Protein AF-A0A6S6RRH1-F1 (afdb_monomer_lite)

Structure (mmCIF, N/CA/C/O backbone):
data_AF-A0A6S6RRH1-F1
#
_entry.id   AF-A0A6S6RRH1-F1
#
loop_
_atom_site.group_PDB
_atom_site.id
_atom_site.type_symbol
_atom_site.label_atom_id
_atom_site.label_alt_id
_atom_site.label_comp_id
_atom_site.label_asym_id
_atom_site.label_entity_id
_atom_site.label_seq_id
_atom_site.pdbx_PDB_ins_code
_atom_site.Cartn_x
_atom_site.Cartn_y
_atom_site.Cartn_z
_atom_site.occupancy
_atom_site.B_iso_or_equiv
_atom_site.auth_seq_id
_atom_site.auth_comp_id
_atom_site.auth_asym_id
_atom_site.auth_atom_id
_atom_site.pdbx_PDB_model_num
ATOM 1 N N . MET A 1 1 ? 1.094 -6.963 2.468 1.00 58.78 1 MET A N 1
ATOM 2 C CA . MET A 1 1 ? 0.052 -5.932 2.240 1.00 58.78 1 MET A CA 1
ATOM 3 C C . MET A 1 1 ? -1.131 -6.209 3.155 1.00 58.78 1 MET A C 1
ATOM 5 O O . MET A 1 1 ? -2.280 -6.017 2.789 1.00 58.78 1 MET A O 1
ATOM 9 N N . ASP A 1 2 ? -0.859 -6.709 4.356 1.00 67.69 2 ASP A N 1
ATOM 10 C CA . ASP A 1 2 ? -1.760 -7.740 4.855 1.00 67.69 2 ASP A CA 1
ATOM 11 C C . ASP A 1 2 ? -2.784 -7.135 5.791 1.00 67.69 2 ASP A C 1
ATOM 13 O O . ASP A 1 2 ? -2.462 -6.570 6.837 1.00 67.69 2 ASP A O 1
ATOM 17 N N . ILE A 1 3 ? -4.010 -7.166 5.287 1.00 82.19 3 ILE A N 1
ATOM 18 C CA . ILE A 1 3 ? -5.275 -7.019 5.984 1.00 82.19 3 ILE A CA 1
ATOM 19 C C . ILE A 1 3 ? -6.110 -8.144 5.415 1.00 82.19 3 ILE A C 1
ATOM 21 O O . ILE A 1 3 ? -6.199 -8.292 4.192 1.00 82.19 3 ILE A O 1
ATOM 25 N N . ASN A 1 4 ? -6.686 -8.947 6.295 1.00 88.50 4 ASN A N 1
ATOM 26 C CA . ASN A 1 4 ? -7.507 -10.060 5.860 1.00 88.50 4 ASN A CA 1
ATOM 27 C C . ASN A 1 4 ? -8.636 -9.545 4.962 1.00 88.50 4 ASN A C 1
ATOM 29 O O . ASN A 1 4 ? -9.236 -8.503 5.230 1.00 88.50 4 ASN A O 1
ATOM 33 N N . ASN A 1 5 ? -8.910 -10.296 3.897 1.00 92.25 5 ASN A N 1
ATOM 34 C CA . ASN A 1 5 ? -9.987 -10.025 2.948 1.00 92.25 5 ASN A CA 1
ATOM 35 C C . ASN A 1 5 ? -9.844 -8.741 2.109 1.00 92.25 5 ASN A C 1
ATOM 37 O O . ASN A 1 5 ? -10.827 -8.269 1.535 1.00 92.25 5 ASN A O 1
ATOM 41 N N . ILE A 1 6 ? -8.624 -8.213 1.966 1.00 91.62 6 ILE A N 1
ATOM 42 C CA . ILE A 1 6 ? -8.293 -7.177 0.980 1.00 91.62 6 ILE A CA 1
ATOM 43 C C . ILE A 1 6 ? -7.215 -7.712 0.048 1.00 91.62 6 ILE A C 1
ATOM 45 O O . ILE A 1 6 ? -6.165 -8.169 0.493 1.00 91.62 6 ILE A O 1
ATOM 49 N N . THR A 1 7 ? -7.452 -7.608 -1.256 1.00 92.00 7 THR A N 1
ATOM 50 C CA . THR A 1 7 ? -6.442 -7.884 -2.282 1.00 92.00 7 THR A CA 1
ATOM 51 C C . THR A 1 7 ? -6.199 -6.622 -3.086 1.00 92.00 7 THR A C 1
ATOM 53 O O . THR A 1 7 ? -7.145 -5.985 -3.530 1.00 92.00 7 THR A O 1
ATOM 56 N N . CYS A 1 8 ? -4.938 -6.268 -3.309 1.00 93.38 8 CYS A N 1
ATOM 57 C CA . CYS A 1 8 ? -4.571 -5.198 -4.228 1.00 93.38 8 CYS A CA 1
ATOM 58 C C . CYS A 1 8 ? -3.602 -5.692 -5.296 1.00 93.38 8 CYS A C 1
ATOM 60 O O . CYS A 1 8 ? -2.717 -6.512 -5.054 1.00 93.38 8 CYS A O 1
ATOM 62 N N . TYR A 1 9 ? -3.753 -5.124 -6.478 1.00 92.94 9 TYR A N 1
ATOM 63 C CA . TYR A 1 9 ? -2.916 -5.365 -7.633 1.00 92.94 9 TYR A CA 1
ATOM 64 C C . TYR A 1 9 ? -2.146 -4.083 -7.915 1.00 92.94 9 TYR A C 1
ATOM 66 O O . TYR A 1 9 ? -2.745 -3.025 -8.110 1.00 92.94 9 TYR A O 1
ATOM 74 N N . LEU A 1 10 ? -0.818 -4.177 -7.904 1.00 92.19 10 LEU A N 1
ATOM 75 C CA . LEU A 1 10 ? 0.077 -3.074 -8.232 1.00 92.19 10 LEU A CA 1
ATOM 76 C C . LEU A 1 10 ? 0.661 -3.321 -9.621 1.00 92.19 10 LEU A C 1
ATOM 78 O O . LEU A 1 10 ? 1.477 -4.228 -9.801 1.00 92.19 10 LEU A O 1
ATOM 82 N N . SER A 1 11 ? 0.267 -2.502 -10.591 1.00 91.62 11 SER A N 1
ATOM 83 C CA . SER A 1 11 ? 0.959 -2.411 -11.871 1.00 91.62 11 SER A CA 1
ATOM 84 C C . SER A 1 11 ? 2.056 -1.352 -11.779 1.00 91.62 11 SER A C 1
ATOM 86 O O . SER A 1 11 ? 1.912 -0.317 -11.125 1.00 91.62 11 SER A O 1
ATOM 88 N N . ARG A 1 12 ? 3.198 -1.628 -12.408 1.00 87.69 12 ARG A N 1
ATOM 89 C CA . ARG A 1 12 ? 4.334 -0.705 -12.447 1.00 87.69 12 ARG A CA 1
ATOM 90 C C . ARG A 1 12 ? 5.094 -0.855 -13.750 1.00 87.69 12 ARG A C 1
ATOM 92 O O . ARG A 1 12 ? 5.206 -1.970 -14.267 1.00 87.69 12 ARG A O 1
ATOM 99 N N . ALA A 1 13 ? 5.678 0.238 -14.221 1.00 82.19 13 ALA A N 1
ATOM 100 C CA . ALA A 1 13 ? 6.673 0.170 -15.274 1.00 82.19 13 ALA A CA 1
ATOM 101 C C . ALA A 1 13 ? 7.862 -0.692 -14.815 1.00 82.19 13 ALA A C 1
ATOM 103 O O . ALA A 1 13 ? 8.360 -0.569 -13.691 1.00 82.19 13 ALA A O 1
ATOM 104 N N . LYS A 1 14 ? 8.288 -1.605 -15.689 1.00 76.44 14 LYS A N 1
ATOM 105 C CA . LYS A 1 14 ? 9.511 -2.388 -15.522 1.00 76.44 14 LYS A CA 1
ATOM 106 C C . LYS A 1 14 ? 10.298 -2.316 -16.821 1.00 76.44 14 LYS A C 1
ATOM 108 O O . LYS A 1 14 ? 9.924 -2.933 -17.816 1.00 76.44 14 LYS A O 1
ATOM 113 N N . THR A 1 15 ? 11.388 -1.573 -16.808 1.00 68.62 15 THR A N 1
ATOM 114 C CA . THR A 1 15 ? 12.290 -1.417 -17.938 1.00 68.62 15 THR A CA 1
ATOM 115 C C . THR A 1 15 ? 13.274 -2.592 -17.931 1.00 68.62 15 THR A C 1
ATOM 117 O O . THR A 1 15 ? 14.119 -2.708 -17.048 1.00 68.62 15 THR A O 1
ATOM 120 N N . GLY A 1 16 ? 13.169 -3.502 -18.906 1.00 57.41 16 GLY A N 1
ATOM 121 C CA . GLY A 1 16 ? 14.066 -4.658 -19.030 1.00 57.41 16 GLY A CA 1
ATOM 122 C C . GLY A 1 16 ? 14.201 -5.134 -20.475 1.00 57.41 16 GLY A C 1
ATOM 123 O O . GLY A 1 16 ? 13.218 -5.528 -21.090 1.00 57.41 16 GLY A O 1
ATOM 124 N N . GLY A 1 17 ? 15.420 -5.093 -21.022 1.00 54.28 17 GLY A N 1
ATOM 125 C CA . GLY A 1 17 ? 15.721 -5.565 -22.374 1.00 54.28 17 GLY A CA 1
ATOM 126 C C . GLY A 1 17 ? 17.208 -5.456 -22.724 1.00 54.28 17 GLY A C 1
ATOM 127 O O . GLY A 1 17 ? 17.892 -4.524 -22.300 1.00 54.28 17 GLY A O 1
ATOM 128 N N . ILE A 1 18 ? 17.690 -6.405 -23.534 1.00 53.28 18 ILE A N 1
ATOM 129 C CA . ILE A 1 18 ? 19.106 -6.625 -23.904 1.00 53.28 18 ILE A CA 1
ATOM 130 C C . ILE A 1 18 ? 19.745 -5.383 -24.565 1.00 53.28 18 ILE A C 1
ATOM 132 O O . ILE A 1 18 ? 20.949 -5.177 -24.478 1.00 53.28 18 ILE A O 1
ATOM 136 N N . LYS A 1 19 ? 18.943 -4.485 -25.155 1.00 54.09 19 LYS A N 1
ATOM 137 C CA . LYS A 1 19 ? 19.422 -3.272 -25.846 1.00 54.09 19 LYS A CA 1
ATOM 138 C C . LYS A 1 19 ? 19.713 -2.062 -24.938 1.00 54.09 19 LYS A C 1
ATOM 140 O O . LYS A 1 19 ? 20.132 -1.030 -25.447 1.00 54.09 19 LYS A O 1
ATOM 145 N N . ARG A 1 20 ? 19.485 -2.142 -23.617 1.00 52.84 20 ARG A N 1
ATOM 146 C CA . ARG A 1 20 ? 19.664 -1.009 -22.672 1.00 52.84 20 ARG A CA 1
ATOM 147 C C . ARG A 1 20 ? 20.581 -1.330 -21.475 1.00 52.84 20 ARG A C 1
ATOM 149 O O . ARG A 1 20 ? 20.500 -0.681 -20.437 1.00 52.84 20 ARG A O 1
ATOM 156 N N . GLY A 1 21 ? 21.454 -2.330 -21.617 1.00 57.47 21 GLY A N 1
ATOM 157 C CA . GLY A 1 21 ? 22.267 -2.932 -20.547 1.00 57.47 21 GLY A CA 1
ATOM 158 C C . GLY A 1 21 ? 23.476 -2.140 -20.019 1.00 57.47 21 GLY A C 1
ATOM 159 O O . GLY A 1 21 ? 24.306 -2.729 -19.341 1.00 57.47 21 GLY A O 1
ATOM 160 N N . LEU A 1 22 ? 23.595 -0.835 -20.284 1.00 57.62 22 LEU A N 1
ATOM 161 C CA . LEU A 1 22 ? 24.710 0.013 -19.812 1.00 57.62 22 LEU A CA 1
ATOM 162 C C . LEU A 1 22 ? 24.360 0.832 -18.549 1.00 57.62 22 LEU A C 1
ATOM 164 O O . LEU A 1 22 ? 24.895 1.912 -18.333 1.00 57.62 22 LEU A O 1
ATOM 168 N N . GLY A 1 23 ? 23.428 0.352 -17.715 1.00 53.31 23 GLY A N 1
ATOM 169 C CA . GLY A 1 23 ? 23.097 0.996 -16.429 1.00 53.31 23 GLY A CA 1
ATOM 170 C C . GLY A 1 23 ? 22.164 2.213 -16.508 1.00 53.31 23 GLY A C 1
ATOM 171 O O . GLY A 1 23 ? 21.931 2.862 -15.493 1.00 53.31 23 GLY A O 1
ATOM 172 N N . LEU A 1 24 ? 21.592 2.498 -17.685 1.00 59.16 24 LEU A N 1
ATOM 173 C CA . LEU A 1 24 ? 20.666 3.618 -17.927 1.00 59.16 24 LEU A CA 1
ATOM 174 C C . LEU A 1 24 ? 19.180 3.218 -17.885 1.00 59.16 24 LEU A C 1
ATOM 176 O O . LEU A 1 24 ? 18.301 4.057 -1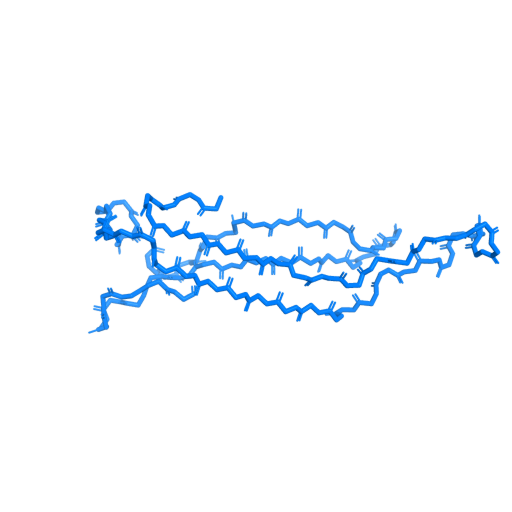8.076 1.00 59.16 24 LEU A O 1
ATOM 180 N N . ALA A 1 25 ? 18.875 1.932 -17.691 1.00 64.75 25 ALA A N 1
ATOM 181 C CA . ALA A 1 25 ? 17.499 1.462 -17.594 1.00 64.75 25 ALA A CA 1
ATOM 182 C C . ALA A 1 25 ? 16.930 1.811 -16.212 1.00 64.75 25 ALA A C 1
ATOM 184 O O . ALA A 1 25 ? 17.149 1.109 -15.228 1.00 64.75 25 ALA A O 1
ATOM 185 N N . GLU A 1 26 ? 16.219 2.928 -16.149 1.00 66.00 26 GLU A N 1
ATOM 186 C CA . GLU A 1 26 ? 15.429 3.339 -14.997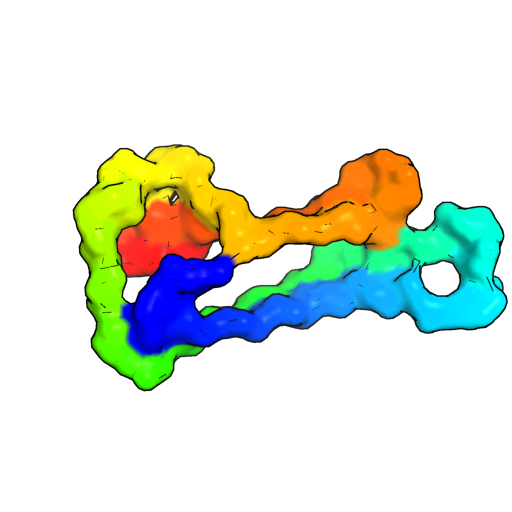 1.00 66.00 26 GLU A CA 1
ATOM 187 C C . GLU A 1 26 ? 13.968 2.916 -15.214 1.00 66.00 26 GLU A C 1
ATOM 189 O O . GLU A 1 26 ? 13.401 3.145 -16.288 1.00 66.00 26 GLU A O 1
ATOM 194 N N . ASP A 1 27 ? 13.362 2.260 -14.220 1.00 72.00 27 ASP A N 1
ATOM 195 C CA . ASP A 1 27 ? 11.909 2.074 -14.192 1.00 72.00 27 ASP A CA 1
ATOM 196 C C . ASP A 1 27 ? 11.292 3.474 -14.003 1.00 72.00 27 ASP A C 1
ATOM 198 O O . ASP A 1 27 ? 11.661 4.203 -13.072 1.00 72.00 27 ASP A O 1
ATOM 202 N N . THR A 1 28 ? 10.384 3.885 -14.895 1.00 73.69 28 THR A N 1
ATOM 203 C CA . THR A 1 28 ? 9.678 5.166 -14.747 1.00 73.69 28 THR A CA 1
ATOM 204 C C . THR A 1 28 ? 8.808 5.156 -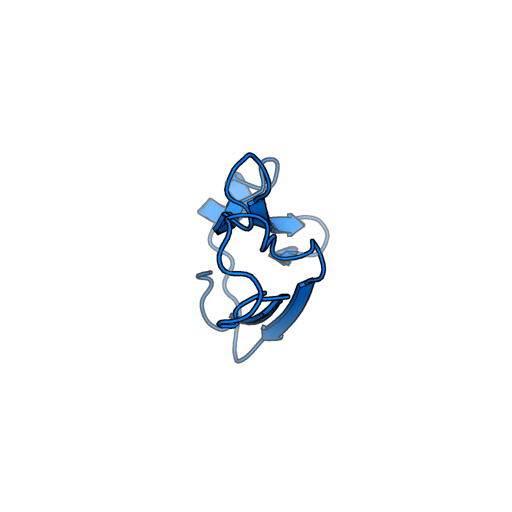13.485 1.00 73.69 28 THR A C 1
ATOM 206 O O . THR A 1 28 ? 8.540 4.111 -12.889 1.00 73.69 28 THR A O 1
ATOM 209 N N . ALA A 1 29 ? 8.368 6.337 -13.044 1.00 72.94 29 ALA A N 1
ATOM 210 C CA . ALA A 1 29 ? 7.501 6.463 -11.870 1.00 72.94 29 ALA A CA 1
ATOM 211 C C . ALA A 1 29 ? 6.041 6.037 -12.143 1.00 72.94 29 ALA A C 1
ATOM 213 O O . ALA A 1 29 ? 5.199 6.143 -11.250 1.00 72.94 29 ALA A O 1
ATOM 214 N N . ASP A 1 30 ? 5.742 5.543 -13.349 1.00 82.75 30 ASP A N 1
ATOM 215 C CA . ASP A 1 30 ? 4.402 5.124 -13.747 1.00 82.75 30 ASP A CA 1
ATOM 216 C C . ASP A 1 30 ? 3.993 3.864 -12.982 1.00 82.75 30 ASP A C 1
ATOM 218 O O . ASP A 1 30 ? 4.598 2.788 -13.093 1.00 82.75 30 ASP A O 1
ATOM 222 N N . SER A 1 31 ? 2.944 4.002 -12.182 1.00 89.19 31 SER A N 1
ATOM 223 C CA . SER A 1 31 ? 2.361 2.907 -11.419 1.00 89.19 31 SER A CA 1
ATOM 224 C C . SER A 1 31 ? 0.875 3.146 -11.201 1.00 89.19 31 SER A C 1
ATOM 226 O O . SER A 1 31 ? 0.424 4.289 -11.141 1.00 89.19 31 SER A O 1
ATOM 228 N N . ALA A 1 32 ? 0.115 2.062 -11.086 1.00 92.62 32 ALA A N 1
ATOM 229 C CA . ALA A 1 32 ? -1.282 2.110 -10.688 1.00 92.62 32 ALA A CA 1
ATOM 230 C C . ALA A 1 32 ? -1.567 1.004 -9.676 1.00 92.62 32 ALA A C 1
ATOM 232 O O . ALA A 1 32 ? -0.997 -0.086 -9.731 1.00 92.62 32 ALA A O 1
ATOM 233 N N . ILE A 1 33 ? -2.465 1.295 -8.744 1.00 93.00 33 ILE A N 1
ATOM 234 C CA . ILE A 1 33 ? -2.892 0.361 -7.712 1.00 93.00 33 ILE A CA 1
ATOM 235 C C . ILE A 1 33 ? -4.411 0.235 -7.748 1.00 93.00 33 ILE A C 1
ATOM 237 O O . ILE A 1 33 ? -5.123 1.229 -7.851 1.00 93.00 33 ILE A O 1
ATOM 241 N N . SER A 1 34 ? -4.901 -0.998 -7.674 1.00 94.25 34 SER A N 1
ATOM 242 C CA . SER A 1 34 ? -6.324 -1.304 -7.535 1.00 94.25 34 SER A CA 1
ATOM 243 C C . SER A 1 34 ? -6.499 -2.251 -6.362 1.00 94.25 34 SER A C 1
ATOM 245 O O . SER A 1 34 ? -5.892 -3.319 -6.354 1.00 94.25 34 SER A O 1
ATOM 247 N N . CYS A 1 35 ? -7.297 -1.855 -5.374 1.00 93.00 35 CYS A N 1
ATOM 248 C CA . CYS A 1 35 ? -7.611 -2.652 -4.193 1.00 93.00 35 CYS A CA 1
ATOM 249 C C . CYS A 1 35 ? -9.073 -3.089 -4.235 1.00 93.00 35 CYS A C 1
ATOM 251 O O . CYS A 1 35 ? -9.946 -2.301 -4.584 1.00 93.00 35 CYS A O 1
ATOM 253 N N . GLN A 1 36 ? -9.330 -4.339 -3.868 1.00 93.12 36 GLN A N 1
ATOM 254 C CA . GLN A 1 36 ? -10.641 -4.970 -3.878 1.00 93.12 36 GLN A CA 1
ATOM 255 C C . GLN A 1 36 ? -10.874 -5.676 -2.543 1.00 93.12 36 GLN A C 1
ATOM 257 O O . GLN A 1 36 ? -10.012 -6.408 -2.043 1.00 93.12 36 GLN A O 1
ATOM 262 N N . GLN A 1 37 ? -12.053 -5.455 -1.969 1.00 92.81 37 GLN A N 1
ATOM 263 C CA . GLN A 1 37 ? -12.526 -6.196 -0.810 1.00 92.81 37 GLN A CA 1
ATOM 26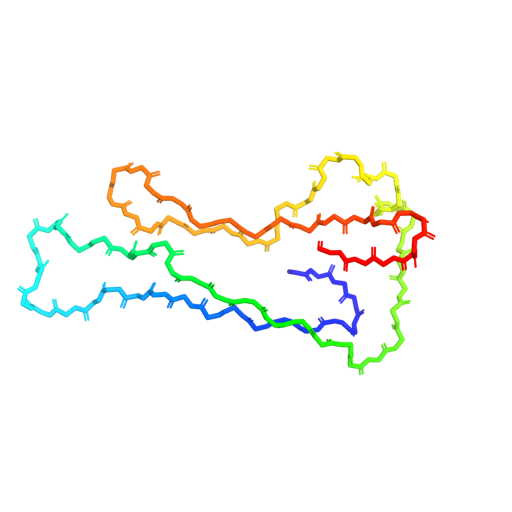4 C C . GLN A 1 37 ? -13.076 -7.544 -1.283 1.00 92.81 37 GLN A C 1
ATOM 266 O O . GLN A 1 37 ? -13.999 -7.590 -2.089 1.00 92.81 37 GLN A O 1
ATOM 271 N N . ILE A 1 38 ? -12.519 -8.637 -0.767 1.00 94.88 38 ILE A N 1
ATOM 272 C CA . ILE A 1 38 ? -12.900 -10.009 -1.147 1.00 94.88 38 ILE A CA 1
ATOM 273 C C . ILE A 1 38 ? -13.670 -10.744 -0.036 1.00 94.88 38 ILE A C 1
ATOM 275 O O . ILE A 1 38 ? -13.979 -11.923 -0.165 1.00 94.88 38 ILE A O 1
ATOM 279 N N . GLY A 1 39 ? -13.977 -10.056 1.066 1.00 93.50 39 GLY A N 1
ATOM 280 C CA . GLY A 1 39 ? -14.698 -10.587 2.225 1.00 93.50 39 GLY A CA 1
ATOM 281 C C . GLY A 1 39 ? -14.802 -9.550 3.354 1.00 93.50 39 GLY A C 1
ATOM 282 O O . GLY A 1 39 ? -14.447 -8.388 3.147 1.00 93.50 39 GLY A O 1
ATOM 283 N N . PRO A 1 40 ? -15.285 -9.916 4.553 1.00 90.81 40 PRO A N 1
ATOM 284 C CA . PRO A 1 40 ? -15.414 -8.988 5.679 1.00 90.81 40 PRO A CA 1
ATOM 285 C C . PRO A 1 40 ? -14.061 -8.432 6.141 1.00 90.81 40 PRO A C 1
ATOM 287 O O . PRO A 1 40 ? -13.144 -9.195 6.443 1.00 90.81 40 PRO A O 1
ATOM 290 N N . ILE A 1 41 ? -13.931 -7.109 6.231 1.00 87.19 41 ILE A N 1
ATOM 291 C CA . ILE A 1 41 ? -12.698 -6.460 6.694 1.00 87.19 41 ILE A CA 1
ATOM 292 C C . ILE A 1 41 ? -12.797 -6.226 8.199 1.00 87.19 41 ILE A C 1
ATOM 294 O O . ILE A 1 41 ? -13.717 -5.560 8.672 1.00 87.19 41 ILE A O 1
ATOM 298 N N . ILE A 1 42 ? -11.813 -6.726 8.945 1.00 85.75 42 ILE A N 1
ATOM 299 C CA . ILE A 1 42 ? -11.629 -6.406 10.361 1.00 85.75 42 ILE A CA 1
ATOM 300 C C . ILE A 1 42 ? -10.402 -5.506 10.470 1.00 85.75 42 ILE A C 1
ATOM 302 O O . ILE A 1 42 ? -9.301 -5.888 10.078 1.00 85.75 42 ILE A O 1
ATOM 306 N N . ILE A 1 43 ? -10.603 -4.291 10.980 1.00 85.56 43 ILE A N 1
ATOM 307 C CA . ILE A 1 43 ? -9.516 -3.348 11.242 1.00 85.56 43 ILE A CA 1
ATOM 308 C C . ILE A 1 43 ? -9.121 -3.492 12.710 1.00 85.56 43 ILE A C 1
ATOM 310 O O . ILE A 1 43 ? -9.827 -3.008 13.600 1.00 85.56 43 ILE A O 1
ATOM 314 N N . ASP A 1 44 ? -7.988 -4.151 12.948 1.00 84.12 44 ASP A N 1
ATOM 315 C CA . ASP A 1 44 ? -7.433 -4.335 14.288 1.00 84.12 44 ASP A CA 1
ATOM 316 C C . ASP A 1 44 ? -7.087 -2.998 14.950 1.00 84.12 44 ASP A C 1
ATOM 318 O O . ASP A 1 44 ? -6.652 -2.038 14.302 1.00 84.12 44 ASP A O 1
ATOM 322 N N . ASP A 1 45 ? -7.181 -2.950 16.277 1.00 84.81 45 ASP A N 1
ATOM 323 C CA . ASP A 1 45 ? -6.910 -1.728 17.037 1.00 84.81 45 ASP A CA 1
ATOM 324 C C . ASP A 1 45 ? -5.473 -1.227 16.856 1.00 84.81 45 ASP A C 1
ATOM 326 O O . ASP A 1 45 ? -5.239 -0.020 16.828 1.00 84.81 45 ASP A O 1
ATOM 330 N N . LYS A 1 46 ? -4.517 -2.131 16.600 1.00 82.44 46 LYS A N 1
ATOM 331 C CA . LYS A 1 46 ? -3.131 -1.779 16.247 1.00 82.44 46 LYS A CA 1
ATOM 332 C C . LYS A 1 46 ? -3.048 -0.882 15.007 1.00 82.44 46 LYS A C 1
ATOM 334 O O . LYS A 1 46 ? -2.180 -0.015 14.939 1.00 82.44 46 LYS A O 1
ATOM 339 N N . ILE A 1 47 ? -3.931 -1.070 14.028 1.00 82.12 47 ILE A N 1
ATOM 340 C CA . ILE A 1 47 ? -3.976 -0.248 12.811 1.00 82.12 47 ILE A CA 1
ATOM 341 C C . ILE A 1 47 ? -4.630 1.098 13.124 1.00 82.12 47 ILE A C 1
ATOM 343 O O . ILE A 1 47 ? -4.115 2.141 12.721 1.00 82.12 47 ILE A O 1
ATOM 347 N N . LYS A 1 48 ? -5.705 1.090 13.922 1.00 83.06 48 LYS A N 1
ATOM 348 C CA . LYS A 1 48 ? -6.391 2.313 14.365 1.00 83.06 48 LYS A CA 1
ATOM 349 C C . LYS A 1 48 ? -5.481 3.232 15.187 1.00 83.06 48 LYS A C 1
ATOM 351 O O . LYS A 1 48 ? -5.556 4.449 15.040 1.00 83.06 48 LYS A O 1
ATOM 356 N N . LEU A 1 49 ? -4.607 2.656 16.016 1.00 80.31 49 LEU A N 1
ATOM 357 C CA . LEU A 1 49 ? -3.614 3.363 16.836 1.00 80.31 49 LEU A CA 1
ATOM 358 C C . LEU A 1 49 ? -2.497 4.018 16.001 1.00 80.31 49 LEU A C 1
ATOM 360 O O . LEU A 1 49 ? -1.966 5.053 16.392 1.00 80.31 49 LEU A O 1
ATOM 364 N N . ASN A 1 50 ? -2.167 3.455 14.835 1.00 70.44 50 ASN A N 1
ATOM 365 C CA . ASN A 1 50 ? -1.088 3.928 13.956 1.00 70.44 50 ASN A CA 1
ATOM 366 C C . ASN A 1 50 ? -1.566 4.870 12.830 1.00 70.44 50 ASN A C 1
ATOM 368 O O . ASN A 1 50 ? -0.826 5.151 11.883 1.00 70.44 50 ASN A O 1
ATOM 372 N N . ASN A 1 51 ? -2.789 5.394 12.936 1.00 66.38 51 ASN A N 1
ATOM 373 C CA . ASN A 1 51 ? -3.488 6.120 11.872 1.00 66.38 51 ASN A CA 1
ATOM 374 C C . ASN A 1 51 ? -2.779 7.376 11.331 1.00 66.38 51 ASN A C 1
ATOM 376 O O . ASN A 1 51 ? -3.047 7.780 10.204 1.00 66.38 51 ASN A O 1
ATOM 380 N N . LYS A 1 52 ? -1.867 7.993 12.095 1.00 69.00 52 LYS A N 1
ATOM 381 C CA . LYS A 1 52 ? -1.191 9.240 11.693 1.00 69.00 52 LYS A CA 1
ATOM 382 C C . LYS A 1 52 ? 0.079 9.058 10.862 1.00 69.00 52 LYS A C 1
ATOM 384 O O . LYS A 1 52 ? 0.488 10.007 10.205 1.00 69.00 52 LYS A O 1
ATOM 389 N N . LYS A 1 53 ? 0.742 7.897 10.916 1.00 76.44 53 LYS A N 1
ATOM 390 C CA . LYS A 1 53 ? 2.071 7.724 10.291 1.00 76.44 53 LYS A CA 1
ATOM 391 C C . LYS A 1 53 ? 2.042 6.994 8.950 1.00 76.44 53 LYS A C 1
ATOM 393 O O . LYS A 1 53 ? 3.040 7.023 8.236 1.00 76.44 53 LYS A O 1
ATOM 398 N N . GLY A 1 54 ? 0.910 6.382 8.600 1.00 83.88 54 GLY A N 1
ATOM 399 C CA . GLY A 1 54 ? 0.843 5.459 7.473 1.00 83.88 54 GLY A CA 1
ATOM 400 C C . GLY A 1 54 ? 1.765 4.250 7.673 1.00 83.88 54 GLY A C 1
ATOM 401 O O . GLY A 1 54 ? 2.630 4.212 8.549 1.00 83.88 54 GLY A O 1
ATOM 402 N N . GLN A 1 55 ? 1.573 3.221 6.864 1.00 87.94 55 GLN A N 1
ATOM 403 C CA . GLN A 1 55 ? 2.379 2.011 6.884 1.00 87.94 55 GLN A CA 1
ATOM 404 C C . GLN A 1 55 ? 2.874 1.719 5.476 1.00 87.94 55 GLN A C 1
ATOM 406 O O . GLN A 1 55 ? 2.076 1.545 4.558 1.00 87.94 55 GLN A O 1
ATOM 411 N N . VAL A 1 56 ? 4.191 1.625 5.300 1.00 90.50 56 VAL A N 1
ATOM 412 C CA . VAL A 1 56 ? 4.769 1.166 4.032 1.00 90.50 56 VAL A CA 1
ATOM 413 C C . VAL A 1 56 ? 4.413 -0.312 3.858 1.00 90.50 56 VAL A C 1
ATOM 415 O O . VAL A 1 56 ? 4.853 -1.153 4.639 1.00 90.50 56 VAL A O 1
ATOM 418 N N . VAL A 1 57 ? 3.598 -0.627 2.850 1.00 90.38 57 VAL A N 1
ATOM 419 C CA . VAL A 1 57 ? 3.132 -1.997 2.556 1.00 90.38 57 VAL A CA 1
ATOM 420 C C . VAL A 1 57 ? 3.835 -2.620 1.353 1.00 90.38 57 VAL A C 1
ATOM 422 O O . VAL A 1 57 ? 3.800 -3.838 1.186 1.00 90.38 57 VAL A O 1
ATOM 425 N N . PHE A 1 58 ? 4.487 -1.796 0.533 1.00 90.75 58 PHE A N 1
ATOM 426 C CA . PHE A 1 58 ? 5.351 -2.219 -0.561 1.00 90.75 58 PHE A CA 1
ATOM 427 C C . PHE A 1 58 ? 6.461 -1.190 -0.760 1.00 90.75 58 PHE A C 1
ATOM 429 O O . PHE A 1 58 ? 6.216 0.015 -0.711 1.00 90.75 58 PHE A O 1
ATOM 436 N N . GLN A 1 59 ? 7.678 -1.663 -1.023 1.00 90.44 59 GLN A N 1
ATOM 437 C CA . GLN A 1 59 ? 8.804 -0.814 -1.388 1.00 90.44 59 GLN A CA 1
ATOM 438 C C . GLN A 1 59 ? 9.711 -1.543 -2.377 1.00 90.44 59 GLN A C 1
ATOM 440 O O . GLN A 1 59 ? 10.133 -2.673 -2.135 1.00 90.44 59 GLN A O 1
ATOM 445 N N . LYS A 1 60 ? 10.052 -0.880 -3.484 1.00 87.69 60 LYS A N 1
ATOM 446 C CA . LYS A 1 60 ? 10.973 -1.406 -4.49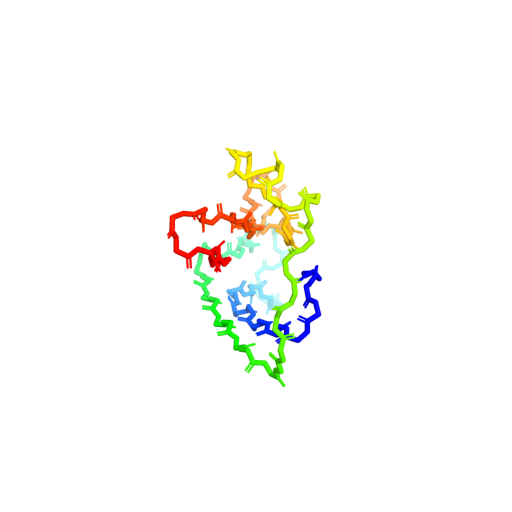6 1.00 87.69 60 LYS A CA 1
ATOM 447 C C . LYS A 1 60 ? 11.878 -0.293 -5.009 1.00 87.69 60 LYS A C 1
ATOM 449 O O . LYS A 1 60 ? 11.410 0.798 -5.315 1.00 87.69 60 LYS A O 1
ATOM 454 N N . ARG A 1 61 ? 13.174 -0.576 -5.133 1.00 84.25 61 ARG A N 1
ATOM 455 C CA . ARG A 1 61 ? 14.115 0.306 -5.834 1.00 84.25 61 ARG A CA 1
ATOM 456 C C . ARG A 1 61 ? 13.863 0.205 -7.341 1.00 84.25 61 ARG A C 1
ATOM 458 O O . ARG A 1 61 ? 13.815 -0.906 -7.865 1.00 84.25 61 ARG A O 1
ATOM 465 N N . THR A 1 62 ? 13.682 1.345 -7.998 1.00 80.31 62 THR A N 1
ATOM 466 C CA . THR A 1 62 ? 13.344 1.460 -9.427 1.00 80.31 62 THR A CA 1
ATOM 467 C C . THR A 1 62 ? 14.509 1.974 -10.273 1.00 80.31 62 THR A C 1
ATOM 469 O O . THR A 1 62 ? 14.438 1.943 -11.497 1.00 80.31 62 THR A O 1
ATOM 472 N N . SER A 1 63 ? 15.613 2.401 -9.650 1.00 73.62 63 SER A N 1
ATOM 473 C CA . SER A 1 63 ? 16.820 2.796 -10.378 1.00 73.62 63 SER A CA 1
ATOM 474 C C . SER A 1 63 ? 18.118 2.551 -9.626 1.00 73.62 63 SER A C 1
ATOM 476 O O . SER A 1 63 ? 18.128 2.312 -8.415 1.00 73.62 63 SER A O 1
ATOM 478 N N . LEU A 1 64 ? 19.229 2.616 -10.362 1.00 70.94 64 LEU A N 1
ATOM 479 C CA . LEU A 1 64 ? 20.564 2.356 -9.830 1.00 70.94 64 LEU A CA 1
ATOM 480 C C . LEU A 1 64 ? 21.032 3.424 -8.834 1.00 70.94 64 LEU A C 1
ATOM 482 O O . LEU A 1 64 ? 21.868 3.127 -7.987 1.00 70.94 64 LEU A O 1
ATOM 486 N N . ILE A 1 65 ? 20.497 4.647 -8.916 1.00 70.12 65 ILE A N 1
ATOM 487 C CA . ILE A 1 65 ? 20.971 5.778 -8.114 1.00 70.12 65 ILE A CA 1
ATOM 488 C C . ILE A 1 65 ? 19.995 6.052 -6.965 1.00 70.12 65 ILE A C 1
ATOM 490 O O . ILE A 1 65 ? 20.321 5.715 -5.830 1.00 70.12 65 ILE A O 1
ATOM 494 N N . PHE A 1 66 ? 18.781 6.556 -7.218 1.00 72.69 66 PHE A N 1
ATOM 495 C CA . PHE A 1 66 ? 17.940 7.087 -6.127 1.00 72.69 66 PHE A CA 1
ATOM 496 C C . PHE A 1 66 ? 16.434 6.808 -6.208 1.00 72.69 66 PHE A C 1
ATOM 498 O O . PHE A 1 66 ? 15.735 7.046 -5.221 1.00 72.69 66 PHE A O 1
ATOM 505 N N . LYS A 1 67 ? 15.889 6.313 -7.327 1.00 81.75 67 LYS A N 1
ATOM 506 C CA . LYS A 1 67 ? 14.431 6.164 -7.422 1.00 81.75 67 LYS A CA 1
ATOM 507 C C . LYS A 1 67 ? 13.944 4.928 -6.671 1.00 81.75 67 LYS A C 1
ATOM 509 O O . LYS A 1 67 ? 14.506 3.830 -6.761 1.00 81.75 67 LYS A O 1
ATOM 514 N N . LYS A 1 68 ? 12.870 5.140 -5.910 1.00 86.38 68 LYS A N 1
ATOM 515 C CA . LYS A 1 68 ? 12.128 4.116 -5.179 1.00 86.38 68 LYS A CA 1
ATOM 516 C C . LYS A 1 68 ? 10.636 4.302 -5.423 1.00 86.38 68 LYS A C 1
ATOM 518 O O . LYS A 1 68 ? 10.141 5.424 -5.413 1.00 86.38 68 LYS A O 1
ATOM 523 N N . LEU A 1 69 ? 9.938 3.190 -5.586 1.00 89.06 69 LEU A N 1
ATOM 524 C CA . LEU A 1 69 ? 8.487 3.114 -5.558 1.00 89.06 69 LEU A CA 1
ATOM 525 C C . LEU A 1 69 ? 8.065 2.619 -4.174 1.00 89.06 69 LEU A C 1
ATOM 527 O O . LEU A 1 69 ? 8.575 1.598 -3.701 1.00 89.06 69 LEU A O 1
ATOM 531 N N . GLN A 1 70 ? 7.153 3.340 -3.529 1.00 91.69 70 GLN A N 1
ATOM 532 C CA . GLN A 1 70 ? 6.586 2.985 -2.230 1.00 91.69 70 GLN A CA 1
ATOM 533 C C . GLN A 1 70 ? 5.062 3.044 -2.308 1.00 91.69 70 GLN A C 1
ATOM 535 O O . GLN A 1 70 ? 4.511 3.990 -2.861 1.00 91.69 70 GLN A O 1
ATOM 540 N N . VAL A 1 71 ? 4.398 2.050 -1.722 1.00 91.56 71 VAL A N 1
ATOM 541 C CA . VAL A 1 71 ? 2.958 2.093 -1.444 1.00 91.56 71 VAL A CA 1
ATOM 542 C C . VAL A 1 71 ? 2.800 2.230 0.060 1.00 91.56 71 VAL A C 1
ATOM 544 O O . VAL A 1 71 ? 3.321 1.406 0.821 1.00 91.56 71 VAL A O 1
ATOM 547 N N . VAL A 1 72 ? 2.105 3.283 0.480 1.00 92.12 72 VAL A N 1
ATOM 548 C CA . VAL A 1 72 ? 1.855 3.596 1.886 1.00 92.12 72 VAL A CA 1
ATOM 549 C C . VAL A 1 72 ? 0.362 3.526 2.125 1.00 92.12 72 VAL A C 1
ATOM 551 O O . VAL A 1 72 ? -0.396 4.208 1.450 1.00 92.12 72 VAL A O 1
ATOM 554 N N . ARG A 1 73 ? -0.031 2.700 3.088 1.00 91.44 73 ARG A N 1
ATOM 555 C CA . ARG A 1 73 ? -1.411 2.547 3.528 1.00 91.44 73 ARG A CA 1
ATOM 556 C C . ARG A 1 73 ? -1.676 3.427 4.740 1.00 91.44 73 ARG A C 1
ATOM 558 O O . ARG A 1 73 ? -0.911 3.385 5.701 1.00 91.44 73 ARG A O 1
ATOM 565 N N . PHE A 1 74 ? -2.789 4.132 4.755 1.00 89.69 74 PHE A N 1
ATOM 566 C CA . PHE A 1 74 ? -3.294 4.889 5.888 1.00 89.69 74 PHE A CA 1
ATOM 567 C C . PHE A 1 74 ? -4.625 4.313 6.361 1.00 89.69 74 PHE A C 1
ATOM 569 O O . PHE A 1 74 ? -5.330 3.614 5.635 1.00 89.69 74 PHE A O 1
ATOM 576 N N . TYR A 1 75 ? -4.963 4.610 7.612 1.00 89.88 75 TYR A N 1
ATOM 577 C CA . TYR A 1 75 ? -6.288 4.351 8.152 1.00 89.88 75 TYR A CA 1
ATOM 578 C C . TYR A 1 75 ? -7.012 5.682 8.341 1.00 89.88 75 TYR A C 1
ATOM 580 O O . TYR A 1 75 ? -6.587 6.522 9.138 1.00 89.88 75 TYR A O 1
ATOM 588 N N . ASP A 1 76 ? -8.109 5.860 7.614 1.00 89.81 76 ASP A N 1
ATOM 589 C CA . ASP A 1 76 ? -9.012 6.989 7.774 1.00 89.81 76 ASP A CA 1
ATOM 590 C C . ASP A 1 76 ? -10.032 6.668 8.869 1.00 89.81 76 ASP A C 1
ATOM 592 O O . ASP A 1 76 ? -10.983 5.907 8.679 1.00 89.81 76 ASP A O 1
ATOM 596 N N . LYS A 1 77 ? -9.837 7.287 10.035 1.00 88.62 77 LYS A N 1
ATOM 597 C CA . LYS A 1 77 ? -10.711 7.105 11.195 1.00 88.62 77 LYS A CA 1
ATOM 598 C C . LYS A 1 77 ? -12.123 7.651 10.969 1.00 88.62 77 LYS A C 1
ATOM 600 O O . LYS A 1 77 ? -13.053 7.107 11.552 1.00 88.62 77 LYS A O 1
ATOM 605 N N . GLN A 1 78 ? -12.289 8.717 10.184 1.00 90.25 78 GLN A N 1
ATOM 606 C CA . GLN A 1 78 ? -13.606 9.332 9.982 1.00 90.25 78 GLN A CA 1
ATOM 607 C C . GLN A 1 78 ? -14.517 8.419 9.167 1.00 90.25 78 GLN A C 1
ATOM 609 O O . GLN A 1 78 ? -15.708 8.328 9.446 1.00 90.25 78 GLN A O 1
ATOM 614 N N . ARG A 1 79 ? -13.939 7.730 8.180 1.00 89.88 79 ARG A N 1
ATOM 615 C CA . ARG A 1 79 ? -14.668 6.838 7.271 1.00 89.88 79 ARG A CA 1
ATOM 616 C C . ARG A 1 79 ? -14.563 5.364 7.654 1.00 89.88 79 ARG A C 1
ATOM 618 O O . ARG A 1 79 ? -15.273 4.548 7.082 1.00 89.88 79 ARG A O 1
ATOM 625 N N . ASN A 1 80 ? -13.718 5.028 8.632 1.00 87.38 80 ASN A N 1
ATOM 626 C CA . ASN A 1 80 ? -13.384 3.653 9.010 1.00 87.38 80 ASN A CA 1
ATOM 627 C C . ASN A 1 80 ? -12.882 2.832 7.802 1.00 87.38 80 ASN A C 1
ATOM 629 O O . ASN A 1 80 ? -13.278 1.685 7.600 1.00 87.38 80 ASN A O 1
ATOM 633 N N . THR A 1 81 ? -12.016 3.437 6.983 1.00 88.31 81 THR A N 1
ATOM 634 C CA . THR A 1 81 ? -11.499 2.851 5.735 1.00 88.31 81 THR A CA 1
ATOM 635 C C . THR A 1 81 ? -9.977 2.825 5.700 1.00 88.31 81 THR A C 1
ATOM 637 O O . THR A 1 81 ? -9.300 3.595 6.382 1.00 88.31 81 THR A O 1
ATOM 640 N N . LEU A 1 82 ? -9.429 1.948 4.861 1.00 88.25 82 LEU A N 1
ATOM 641 C CA . LEU A 1 82 ? -8.010 1.921 4.523 1.00 88.25 82 LEU A CA 1
ATOM 642 C C . LEU A 1 82 ? -7.811 2.606 3.170 1.00 88.25 82 LEU A C 1
ATOM 644 O O . LEU A 1 82 ? -8.562 2.320 2.239 1.00 88.25 82 LEU A O 1
ATOM 648 N N . ILE A 1 83 ? -6.822 3.494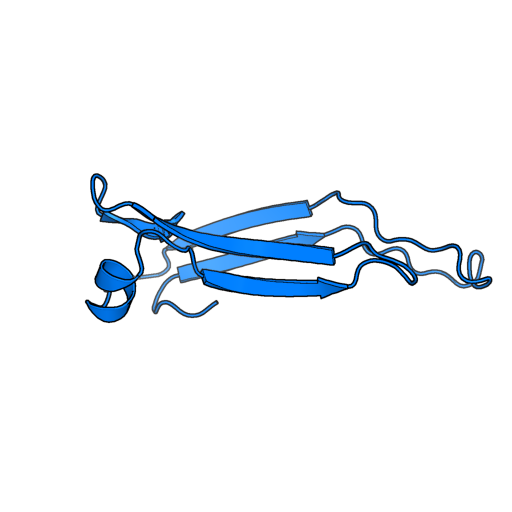 3.085 1.00 86.44 83 ILE A N 1
ATOM 649 C CA . ILE A 1 83 ? -6.452 4.226 1.861 1.00 86.44 83 ILE A CA 1
ATOM 650 C C . ILE A 1 83 ? -4.983 4.019 1.527 1.00 86.44 83 ILE A C 1
ATOM 652 O O . ILE A 1 83 ? -4.196 3.827 2.480 1.00 86.44 83 ILE A O 1
#

Foldseek 3Di:
DDWPQKDKDKDFADFDDPVPPPQPRFGDLDMDMDMDGRDDTDDDVVQVVCQPPWDFPDKDARGPPDDIDTDTWHQDPVVRDID

Secondary structure (DSSP, 8-state):
---TTEEEEEEE-----GGGTTT--PPPS-EEEEEEE-S-----HHHHHTTTT-EEEEEEE-SSSS-EEEEEE-EETTTTEE-

Radius of gyration: 16.37 Å; chains: 1; bounding box: 40×20×43 Å

Sequence (83 aa):
MDINNITCYLSRAKTGGIKRGLGLAEDTADSAISCQQIGPIIIDDKIKLNNKKGQVVFQKRTSLIFKKLQVVRFYDKQRNTLI

pLDDT: mean 81.21, std 12.24, range [52.84, 94.88]